Protein AF-A0A6M3XFE3-F1 (afdb_monomer_lite)

Sequence (60 aa):
MKAYPEQHAKGTIFIENVPDSSVIKGDIGVQVAIDSRIWVCINGLAFLRFSPHKDGKMSK

Structure (mmCIF, N/CA/C/O backbone):
data_AF-A0A6M3XFE3-F1
#
_entry.id   AF-A0A6M3XFE3-F1
#
loop_
_atom_site.group_PDB
_atom_site.id
_atom_site.type_symbol
_atom_site.label_atom_id
_atom_site.label_alt_id
_atom_site.label_comp_id
_atom_site.label_asym_id
_atom_site.label_entity_id
_atom_site.label_seq_id
_atom_site.pdbx_PDB_ins_code
_atom_site.Cartn_x
_atom_site.Cartn_y
_atom_site.Cartn_z
_atom_site.occupancy
_atom_site.B_iso_or_equiv
_atom_site.auth_seq_id
_atom_site.auth_comp_id
_atom_site.auth_asym_id
_atom_site.auth_atom_id
_atom_site.pdbx_PDB_model_num
ATOM 1 N N . MET A 1 1 ? -5.296 29.144 4.726 1.00 58.72 1 MET A N 1
ATOM 2 C CA . MET A 1 1 ? -5.046 27.695 4.542 1.00 58.72 1 MET A CA 1
ATOM 3 C C . MET A 1 1 ? -6.194 26.933 5.184 1.00 58.72 1 MET A C 1
ATOM 5 O O . MET A 1 1 ? -6.488 27.210 6.339 1.00 58.72 1 MET A O 1
ATOM 9 N N . LYS A 1 2 ? -6.880 26.039 4.461 1.00 62.44 2 LYS A N 1
ATOM 10 C CA . LYS A 1 2 ? -7.829 25.109 5.097 1.00 62.44 2 LYS A CA 1
ATOM 11 C C . LYS A 1 2 ? -7.014 24.060 5.854 1.00 62.44 2 LYS A C 1
ATOM 13 O O . LYS A 1 2 ? -6.185 23.397 5.240 1.00 62.44 2 LYS A O 1
ATOM 18 N N . ALA A 1 3 ? -7.218 23.953 7.163 1.00 63.78 3 ALA A N 1
ATOM 19 C CA . ALA A 1 3 ? -6.677 22.856 7.950 1.00 63.78 3 ALA A CA 1
ATOM 20 C C . ALA A 1 3 ? -7.554 21.624 7.707 1.00 63.78 3 ALA A C 1
ATOM 22 O O . ALA A 1 3 ? -8.763 21.671 7.934 1.00 63.78 3 ALA A O 1
ATOM 23 N N . TYR A 1 4 ? -6.955 20.548 7.212 1.00 72.62 4 TYR A N 1
ATOM 24 C CA . TYR A 1 4 ? -7.599 19.243 7.155 1.00 72.62 4 TYR A CA 1
ATOM 25 C C . TYR A 1 4 ? -7.194 18.520 8.438 1.00 72.62 4 TYR A C 1
ATOM 27 O O . TYR A 1 4 ? -6.002 18.249 8.592 1.00 72.62 4 TYR A O 1
ATOM 35 N N . PRO A 1 5 ? -8.115 18.303 9.397 1.00 76.69 5 PRO A N 1
ATOM 36 C CA . PRO A 1 5 ? -7.773 17.618 10.635 1.00 76.69 5 PRO A CA 1
ATOM 37 C C . PRO A 1 5 ? -7.146 16.265 10.302 1.00 76.69 5 PRO A C 1
ATOM 39 O O . PRO A 1 5 ? -7.644 15.536 9.443 1.00 76.69 5 PRO A O 1
ATOM 42 N N . GLU A 1 6 ? -6.026 15.967 10.951 1.00 71.19 6 GLU A N 1
ATOM 43 C CA . GLU A 1 6 ? -5.293 14.728 10.738 1.00 71.19 6 GLU A CA 1
ATOM 44 C C . GLU A 1 6 ? -6.185 13.538 11.118 1.00 71.19 6 GLU A C 1
ATOM 46 O O . GLU A 1 6 ? -6.661 13.438 12.248 1.00 71.19 6 GLU A O 1
ATOM 51 N N . GLN A 1 7 ? -6.438 12.645 10.162 1.00 75.00 7 GLN A N 1
ATOM 52 C CA . GLN A 1 7 ? -7.135 11.383 10.393 1.00 75.00 7 GLN A CA 1
ATOM 53 C C . GLN A 1 7 ? -6.141 10.247 10.175 1.00 75.00 7 GLN A C 1
ATOM 55 O O . GLN A 1 7 ? -5.843 9.882 9.040 1.00 75.00 7 GLN A O 1
ATOM 60 N N . HIS A 1 8 ? -5.606 9.698 11.264 1.00 79.88 8 HIS A N 1
ATOM 61 C CA . HIS A 1 8 ? -4.718 8.537 11.231 1.00 79.88 8 HIS A CA 1
ATOM 62 C C . HIS A 1 8 ? -5.446 7.275 11.695 1.00 79.88 8 HIS A C 1
ATOM 64 O O . HIS A 1 8 ? -6.130 7.264 12.718 1.00 79.88 8 HIS A O 1
ATOM 70 N N . ALA A 1 9 ? -5.252 6.185 10.954 1.00 84.06 9 ALA A N 1
ATOM 71 C CA . ALA A 1 9 ? -5.689 4.848 11.332 1.00 84.06 9 ALA A CA 1
ATOM 72 C C . ALA A 1 9 ? -4.464 3.964 11.579 1.00 84.06 9 ALA A C 1
ATOM 74 O O . ALA A 1 9 ? -3.464 4.052 10.866 1.00 84.06 9 ALA A O 1
ATOM 75 N N . LYS A 1 10 ? -4.546 3.089 12.583 1.00 89.25 10 LYS A N 1
ATOM 76 C CA . LYS A 1 10 ? -3.528 2.060 12.816 1.00 89.25 10 LYS A CA 1
ATOM 77 C C . LYS A 1 10 ? -3.878 0.810 12.024 1.00 89.25 10 LYS A C 1
ATOM 79 O O . LYS A 1 10 ? -5.050 0.456 11.892 1.00 89.25 10 LYS A O 1
ATOM 84 N N . GLY A 1 11 ? -2.862 0.142 11.505 1.00 91.44 11 GLY A N 1
ATOM 85 C CA . GLY A 1 11 ? -3.049 -1.040 10.687 1.00 91.44 11 GLY A CA 1
ATOM 86 C C . GLY A 1 11 ? -1.733 -1.643 10.240 1.00 91.44 11 GLY A C 1
ATOM 87 O O . GLY A 1 11 ? -0.661 -1.096 10.501 1.00 91.44 11 GLY A O 1
ATOM 88 N N . THR A 1 12 ? -1.832 -2.760 9.534 1.00 93.81 12 THR A N 1
ATOM 89 C CA . THR A 1 12 ? -0.668 -3.401 8.927 1.00 93.81 12 THR A CA 1
ATOM 90 C C . THR A 1 12 ? -0.421 -2.804 7.545 1.00 93.81 12 THR A C 1
ATOM 92 O O . THR A 1 12 ? -1.350 -2.687 6.740 1.00 93.81 12 THR A O 1
ATOM 95 N N . ILE A 1 13 ? 0.831 -2.437 7.271 1.00 94.81 13 ILE A N 1
ATOM 96 C CA . ILE A 1 13 ? 1.286 -1.958 5.964 1.00 94.81 13 ILE A CA 1
ATOM 97 C C . ILE A 1 13 ? 2.110 -3.063 5.316 1.00 94.81 13 ILE A C 1
ATOM 99 O O . ILE A 1 13 ? 3.045 -3.583 5.921 1.00 94.81 13 ILE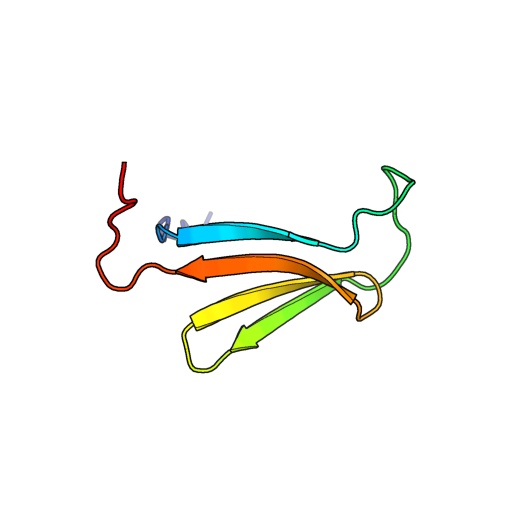 A O 1
ATOM 103 N N . PHE A 1 14 ? 1.769 -3.392 4.078 1.00 95.31 14 PHE A N 1
ATOM 104 C CA . PHE A 1 14 ? 2.532 -4.290 3.228 1.00 95.31 14 PHE A CA 1
ATOM 105 C C . PHE A 1 14 ? 3.083 -3.493 2.053 1.00 95.31 14 PHE A C 1
ATOM 107 O O . PHE A 1 14 ? 2.355 -2.712 1.436 1.00 95.31 14 PHE A O 1
ATOM 114 N N . ILE A 1 15 ? 4.366 -3.693 1.768 1.00 94.19 15 ILE A N 1
ATOM 115 C CA . ILE A 1 15 ? 5.010 -3.194 0.558 1.00 94.19 15 ILE A CA 1
ATOM 116 C C . ILE A 1 15 ? 5.098 -4.377 -0.401 1.00 94.19 15 ILE A C 1
ATOM 118 O O . ILE A 1 15 ? 5.615 -5.437 -0.048 1.00 94.19 15 ILE A O 1
ATOM 122 N N . GLU A 1 16 ? 4.540 -4.201 -1.588 1.00 91.94 16 GLU A N 1
ATOM 123 C CA . GLU A 1 16 ? 4.378 -5.220 -2.618 1.00 91.94 16 GLU A CA 1
ATOM 124 C C . GLU A 1 16 ? 4.995 -4.683 -3.923 1.00 91.94 16 GLU A C 1
ATOM 126 O O . GLU A 1 16 ? 5.102 -3.474 -4.103 1.00 91.94 16 GLU A O 1
ATOM 131 N N . ASN A 1 17 ? 5.443 -5.566 -4.823 1.00 90.25 17 ASN A N 1
ATOM 132 C CA . ASN A 1 17 ? 5.929 -5.202 -6.167 1.00 90.25 17 ASN A CA 1
ATOM 133 C C . ASN A 1 17 ? 6.911 -4.008 -6.196 1.00 90.25 17 ASN A C 1
ATOM 135 O O . ASN A 1 17 ? 6.755 -3.088 -7.001 1.00 90.25 17 ASN A O 1
ATOM 139 N N . VAL A 1 18 ? 7.900 -4.005 -5.291 1.00 89.00 18 VAL A N 1
ATOM 140 C CA . VAL A 1 18 ? 8.890 -2.923 -5.194 1.00 89.00 18 VAL A CA 1
ATOM 141 C C . VAL A 1 18 ? 9.620 -2.793 -6.533 1.00 89.00 18 VAL A C 1
ATOM 143 O O . VAL A 1 18 ? 10.222 -3.768 -6.979 1.00 89.00 18 VAL A O 1
ATOM 146 N N . PRO A 1 19 ? 9.578 -1.622 -7.181 1.00 83.75 19 PRO A N 1
ATOM 147 C CA . PRO A 1 19 ? 10.275 -1.419 -8.436 1.00 83.75 19 PRO A CA 1
ATOM 148 C C . PRO A 1 19 ? 11.782 -1.316 -8.204 1.00 83.75 19 PRO A C 1
ATOM 150 O O . PRO A 1 19 ? 12.233 -0.746 -7.212 1.00 83.75 19 PRO A O 1
ATOM 153 N N . ASP A 1 20 ? 12.560 -1.797 -9.171 1.00 86.56 20 ASP A N 1
ATOM 154 C CA . ASP A 1 20 ? 14.029 -1.774 -9.113 1.00 86.56 20 ASP A CA 1
ATOM 155 C C . ASP A 1 20 ? 14.619 -0.351 -9.169 1.00 86.56 20 ASP A C 1
ATOM 157 O O . ASP A 1 20 ? 15.783 -0.129 -8.841 1.00 86.56 20 ASP A O 1
ATOM 161 N N . SER A 1 21 ? 13.816 0.628 -9.595 1.00 87.25 21 SER A N 1
ATOM 162 C CA . SER A 1 21 ? 14.195 2.036 -9.716 1.00 87.25 21 SER A CA 1
ATOM 163 C C . SER A 1 21 ? 13.482 2.888 -8.670 1.00 87.25 21 SER A C 1
ATOM 165 O O . SER A 1 21 ? 12.274 2.773 -8.468 1.00 87.25 21 SER A O 1
ATOM 167 N N . SER A 1 22 ? 14.219 3.829 -8.076 1.00 84.62 22 SER A N 1
ATOM 168 C CA . SER A 1 22 ? 13.677 4.850 -7.170 1.00 84.62 22 SER A CA 1
ATOM 169 C C . SER A 1 22 ? 12.807 5.894 -7.877 1.00 84.62 22 SER A C 1
ATOM 171 O O . SER A 1 22 ? 12.041 6.605 -7.228 1.00 84.62 22 SER A O 1
ATOM 173 N N . VAL A 1 23 ? 12.917 5.995 -9.205 1.00 87.44 23 VAL A N 1
ATOM 174 C CA . VAL A 1 23 ? 12.107 6.884 -10.040 1.00 87.44 23 VAL A CA 1
ATOM 175 C C . VAL A 1 23 ? 11.222 6.041 -10.940 1.00 87.44 23 VAL A C 1
ATOM 177 O O . VAL A 1 23 ? 11.719 5.237 -11.732 1.00 87.44 23 VAL A O 1
ATOM 180 N N . ILE A 1 24 ? 9.914 6.271 -10.854 1.00 83.62 24 ILE A N 1
ATOM 181 C CA . ILE A 1 24 ? 8.918 5.567 -11.656 1.00 83.62 24 ILE A CA 1
ATOM 182 C C . ILE A 1 24 ? 8.153 6.602 -12.473 1.00 83.62 24 ILE A C 1
ATOM 184 O O . ILE A 1 24 ? 7.642 7.583 -11.934 1.00 83.62 24 ILE A O 1
ATOM 188 N N . LYS A 1 25 ? 8.100 6.396 -13.789 1.00 89.31 25 LYS A N 1
ATOM 189 C CA . LYS A 1 25 ? 7.256 7.174 -14.701 1.00 89.31 25 LYS A CA 1
ATOM 190 C C . LYS A 1 25 ? 6.030 6.331 -15.020 1.00 89.31 25 LYS A C 1
ATOM 192 O O . LYS A 1 25 ? 6.192 5.197 -15.466 1.00 89.31 25 LYS A O 1
ATOM 197 N N . GLY A 1 26 ? 4.839 6.870 -14.797 1.00 88.75 26 GLY A N 1
ATOM 198 C CA . GLY A 1 26 ? 3.619 6.098 -14.981 1.00 88.75 26 GLY A CA 1
ATOM 199 C C . GLY A 1 26 ? 2.406 6.686 -14.281 1.00 88.75 26 GLY A C 1
ATOM 200 O O . GLY A 1 26 ? 2.408 7.863 -13.911 1.00 88.75 26 GLY A O 1
ATOM 201 N N . ASP A 1 27 ? 1.383 5.856 -14.113 1.00 91.69 27 ASP A N 1
ATOM 202 C CA . ASP A 1 27 ? 0.167 6.196 -13.383 1.00 91.69 27 ASP A CA 1
ATOM 203 C C . ASP A 1 27 ? 0.255 5.816 -11.902 1.00 91.69 27 ASP A C 1
ATOM 205 O O . ASP A 1 27 ? 0.908 4.845 -11.513 1.00 91.69 27 ASP A O 1
ATOM 209 N N . ILE A 1 28 ? -0.430 6.613 -11.081 1.00 94.44 28 ILE A N 1
ATOM 210 C CA . ILE A 1 28 ? -0.672 6.340 -9.668 1.00 94.44 28 ILE A CA 1
ATOM 211 C C . ILE A 1 28 ? -2.174 6.179 -9.450 1.00 94.44 28 ILE A C 1
ATOM 213 O O . ILE A 1 28 ? -2.973 7.020 -9.868 1.00 94.44 28 ILE A O 1
ATOM 217 N N . GLY A 1 29 ? -2.5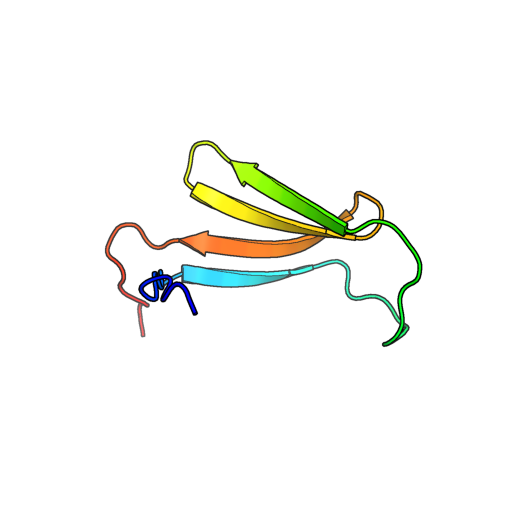55 5.096 -8.781 1.00 94.56 29 GLY A N 1
ATOM 218 C CA . GLY A 1 29 ? -3.934 4.802 -8.409 1.00 94.56 29 GLY A CA 1
ATOM 219 C C . GLY A 1 29 ? -4.078 4.641 -6.903 1.00 94.56 29 GLY A C 1
ATOM 220 O O . GLY A 1 29 ? -3.182 4.125 -6.240 1.00 94.56 29 GLY A O 1
ATOM 221 N N . VAL A 1 30 ? -5.226 5.049 -6.362 1.00 95.38 30 VAL A N 1
ATOM 222 C CA . VAL A 1 30 ? -5.631 4.710 -4.993 1.00 95.38 30 VAL A CA 1
ATOM 223 C C . VAL A 1 30 ? -6.938 3.938 -5.066 1.00 95.38 30 VAL A C 1
ATOM 225 O O . VAL A 1 30 ? -7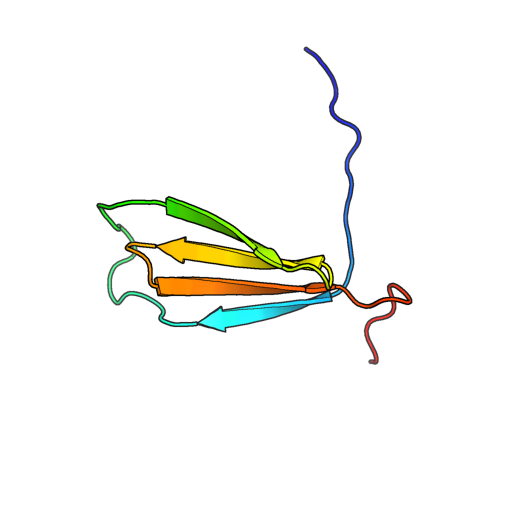.921 4.435 -5.612 1.00 95.38 30 VAL A O 1
ATOM 228 N N . GLN A 1 31 ? -6.952 2.730 -4.510 1.00 94.62 31 GLN A N 1
ATOM 229 C CA . GLN A 1 31 ? -8.144 1.891 -4.445 1.00 94.62 31 GLN A CA 1
ATOM 230 C C . GLN A 1 31 ? -8.517 1.642 -2.988 1.00 94.62 31 GLN A C 1
ATOM 232 O O . GLN A 1 31 ? -7.677 1.248 -2.183 1.00 94.62 31 GLN A O 1
ATOM 237 N N . VAL A 1 32 ? -9.787 1.860 -2.653 1.00 93.00 32 VAL A N 1
ATOM 238 C CA . VAL A 1 32 ? -10.334 1.599 -1.319 1.00 93.00 32 VAL A CA 1
ATOM 239 C C . VAL A 1 32 ? -11.341 0.462 -1.438 1.00 93.00 32 VAL A C 1
ATOM 241 O O . VAL A 1 32 ? -12.303 0.564 -2.199 1.00 93.00 32 VAL A O 1
ATOM 244 N N . ALA A 1 33 ? -11.111 -0.638 -0.723 1.00 89.31 33 ALA A N 1
ATOM 245 C CA . ALA A 1 33 ? -12.069 -1.737 -0.657 1.00 89.31 33 ALA A CA 1
ATOM 246 C C . ALA A 1 33 ? -13.183 -1.449 0.354 1.00 89.31 33 ALA A C 1
ATOM 248 O O . ALA A 1 33 ? -13.048 -0.625 1.257 1.00 89.31 33 ALA A O 1
ATOM 249 N N . ILE A 1 34 ? -14.278 -2.200 0.228 1.00 88.88 34 ILE A N 1
ATOM 250 C CA . ILE A 1 34 ? -15.452 -2.119 1.111 1.00 88.88 34 ILE A CA 1
ATOM 251 C C . ILE A 1 34 ? -15.081 -2.390 2.580 1.00 88.88 34 ILE A C 1
ATOM 253 O O . ILE A 1 34 ? -15.717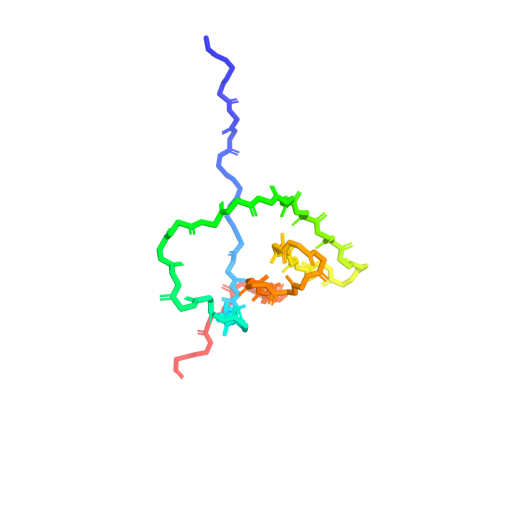 -1.864 3.487 1.00 88.88 34 ILE A O 1
ATOM 257 N N . ASP A 1 35 ? -14.034 -3.178 2.830 1.00 86.06 35 ASP A N 1
ATOM 258 C CA . ASP A 1 35 ? -13.515 -3.470 4.171 1.00 86.06 35 ASP A CA 1
ATOM 259 C C . ASP A 1 35 ? -12.436 -2.484 4.650 1.00 86.06 35 ASP A C 1
ATOM 261 O O . ASP A 1 35 ? -11.675 -2.784 5.572 1.00 86.06 35 ASP A O 1
ATOM 265 N N . SER A 1 36 ? -12.378 -1.304 4.029 1.00 86.81 36 SER A N 1
ATOM 266 C CA . SER A 1 36 ? -11.472 -0.199 4.355 1.00 86.81 36 SER A CA 1
ATOM 267 C C . SER A 1 36 ? -9.989 -0.467 4.093 1.00 86.81 36 SER A C 1
ATOM 269 O O . SER A 1 36 ? -9.151 0.359 4.462 1.00 86.81 36 SER A O 1
ATOM 271 N N . ARG A 1 37 ? -9.627 -1.582 3.445 1.00 90.69 37 ARG A N 1
ATOM 272 C CA . ARG A 1 37 ? -8.262 -1.758 2.933 1.00 90.69 37 ARG A CA 1
ATOM 273 C C . ARG A 1 37 ? -7.979 -0.727 1.844 1.00 90.69 37 ARG A C 1
ATOM 275 O O . ARG A 1 37 ? -8.844 -0.435 1.018 1.00 90.69 37 ARG A O 1
ATOM 282 N N . ILE A 1 38 ? -6.763 -0.194 1.846 1.00 94.62 38 ILE A N 1
ATOM 283 C CA . ILE A 1 38 ? -6.310 0.824 0.896 1.00 94.62 38 ILE A CA 1
ATOM 284 C C . ILE A 1 38 ? -5.130 0.261 0.119 1.00 94.62 38 ILE A C 1
ATOM 286 O O . ILE A 1 38 ? -4.196 -0.270 0.718 1.00 94.62 38 ILE A O 1
ATOM 290 N N . TRP A 1 39 ? -5.155 0.420 -1.198 1.00 95.81 39 TRP A N 1
ATOM 291 C CA . TRP A 1 39 ? -4.022 0.156 -2.069 1.00 95.81 39 TRP A CA 1
ATOM 292 C C . TRP A 1 39 ? -3.551 1.444 -2.716 1.00 95.81 39 TRP A C 1
ATOM 294 O O . TRP A 1 39 ? -4.367 2.227 -3.201 1.00 95.81 39 TRP A O 1
ATOM 304 N N . VAL A 1 40 ? -2.236 1.623 -2.760 1.00 95.38 40 VAL A N 1
ATOM 305 C CA . VAL A 1 40 ? -1.583 2.526 -3.702 1.00 95.38 40 VAL A CA 1
ATOM 306 C C . VAL A 1 40 ? -1.019 1.655 -4.810 1.00 95.38 40 VAL A C 1
ATOM 308 O O . VAL A 1 40 ? -0.189 0.780 -4.549 1.00 95.38 40 VAL A O 1
ATOM 311 N N . CYS A 1 41 ? -1.495 1.881 -6.026 1.00 94.25 41 CYS A N 1
ATOM 312 C CA . CYS A 1 41 ? -1.076 1.159 -7.212 1.00 94.25 41 CYS A CA 1
ATOM 313 C C . CYS A 1 41 ? -0.190 2.045 -8.084 1.00 94.25 41 CYS A C 1
ATOM 315 O O . CYS A 1 41 ? -0.435 3.247 -8.198 1.00 94.25 41 CYS A O 1
ATOM 317 N N . ILE A 1 42 ? 0.809 1.441 -8.715 1.00 93.25 42 ILE A N 1
AT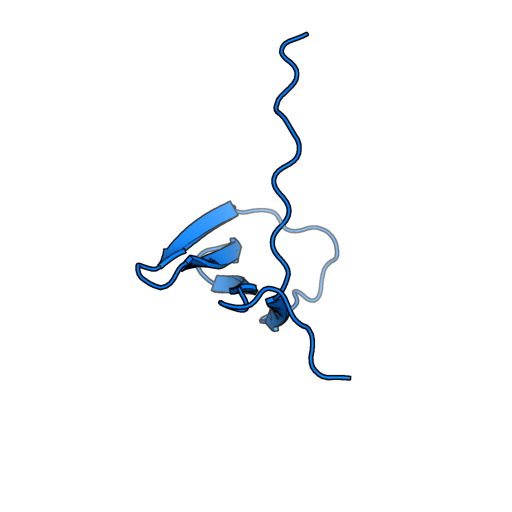OM 318 C CA . ILE A 1 42 ? 1.662 2.082 -9.713 1.00 93.25 42 ILE A CA 1
ATOM 319 C C . ILE A 1 42 ? 1.570 1.248 -10.986 1.00 93.25 42 ILE A C 1
ATOM 321 O O . ILE A 1 42 ? 1.805 0.039 -10.939 1.00 93.25 42 ILE A O 1
ATOM 325 N N . ASN A 1 43 ? 1.202 1.866 -12.109 1.00 92.00 43 ASN A N 1
ATOM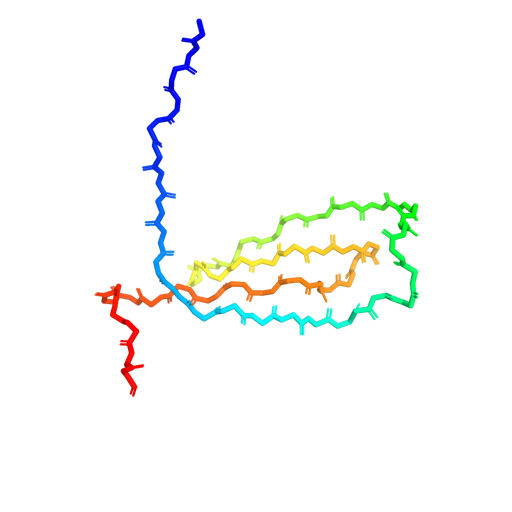 326 C CA . ASN A 1 43 ? 0.975 1.169 -13.382 1.00 92.00 43 ASN A CA 1
ATOM 327 C C . ASN A 1 43 ? -0.011 -0.006 -13.262 1.00 92.00 43 ASN A C 1
ATOM 329 O O . ASN A 1 43 ? 0.233 -1.103 -13.767 1.00 92.00 43 ASN A O 1
ATOM 333 N N . GLY A 1 44 ? -1.099 0.197 -12.515 1.00 89.81 44 GLY A N 1
ATOM 334 C CA . GLY A 1 44 ? -2.103 -0.840 -12.244 1.00 89.81 44 GLY A CA 1
ATOM 335 C C . GLY A 1 44 ? -1.671 -1.980 -11.304 1.00 89.81 44 GLY A C 1
ATOM 336 O O . GLY A 1 44 ? -2.484 -2.863 -11.035 1.00 89.81 44 GLY A O 1
ATOM 337 N N . LEU A 1 45 ? -0.446 -1.972 -10.765 1.00 91.50 45 LEU A N 1
ATOM 338 C CA . LEU A 1 45 ? 0.049 -2.981 -9.818 1.00 91.50 45 LEU A CA 1
ATOM 339 C C . LEU A 1 45 ? 0.061 -2.445 -8.386 1.00 91.50 45 LEU A C 1
ATOM 341 O O . LEU A 1 45 ? 0.486 -1.318 -8.150 1.00 91.50 45 LEU A O 1
ATOM 345 N N . ALA A 1 46 ? -0.362 -3.260 -7.418 1.00 92.56 46 ALA A N 1
ATOM 346 C CA . ALA A 1 46 ? -0.326 -2.900 -6.002 1.00 92.56 46 ALA A CA 1
ATOM 347 C C . ALA A 1 46 ? 1.119 -2.694 -5.521 1.00 92.56 46 ALA A C 1
ATOM 349 O O . ALA A 1 46 ? 1.912 -3.630 -5.551 1.00 92.56 46 ALA A O 1
ATOM 350 N N . PHE A 1 47 ? 1.441 -1.490 -5.054 1.00 93.62 47 PHE A N 1
ATOM 351 C CA . PHE A 1 47 ? 2.741 -1.162 -4.465 1.00 93.62 47 PHE A CA 1
ATOM 352 C C . PHE A 1 47 ? 2.676 -1.108 -2.934 1.00 93.62 47 PHE A C 1
ATOM 354 O O . PHE A 1 47 ? 3.533 -1.635 -2.231 1.00 93.62 47 PHE A O 1
ATOM 361 N N . LEU A 1 48 ? 1.631 -0.480 -2.397 1.00 95.38 48 LEU A N 1
ATOM 362 C CA . LEU A 1 48 ? 1.396 -0.399 -0.959 1.00 95.38 48 LEU A CA 1
ATOM 363 C C . LEU A 1 48 ? -0.006 -0.896 -0.669 1.00 95.38 48 LEU A C 1
ATOM 365 O O . LEU A 1 48 ? -0.957 -0.420 -1.282 1.00 95.38 48 LEU A O 1
ATOM 369 N N . ARG A 1 49 ? -0.144 -1.794 0.305 1.00 95.50 49 ARG A N 1
ATOM 370 C CA . ARG A 1 49 ? -1.439 -2.191 0.857 1.00 95.50 49 ARG A CA 1
ATOM 371 C C . ARG A 1 49 ? -1.490 -1.871 2.343 1.00 95.50 49 ARG A C 1
ATOM 373 O O . ARG A 1 49 ? -0.725 -2.416 3.135 1.00 95.50 49 ARG A O 1
ATOM 380 N N . PHE A 1 50 ? -2.441 -1.037 2.733 1.00 95.19 50 PHE A N 1
ATOM 381 C CA . PHE A 1 50 ? -2.772 -0.759 4.123 1.00 95.19 50 PHE A CA 1
ATOM 382 C C . PHE A 1 50 ? -4.038 -1.516 4.520 1.00 95.19 50 PHE A C 1
ATOM 384 O O . PHE A 1 50 ? -5.063 -1.450 3.841 1.00 95.19 50 PHE A O 1
ATOM 391 N N . SER A 1 51 ? -3.964 -2.257 5.623 1.00 93.88 51 SER A N 1
ATOM 392 C CA . SER A 1 51 ? -5.095 -2.985 6.199 1.00 93.88 51 SER A CA 1
ATOM 393 C C . SER A 1 51 ? -5.393 -2.436 7.597 1.00 93.88 51 SER A C 1
ATOM 395 O O . SER A 1 51 ? -4.625 -2.720 8.521 1.00 93.88 51 SER A O 1
ATOM 397 N N . PRO A 1 52 ? -6.464 -1.637 7.771 1.00 92.06 52 PRO A N 1
ATOM 398 C CA . PRO A 1 52 ? -6.768 -1.020 9.056 1.00 92.06 52 PRO A CA 1
ATOM 399 C C . PRO A 1 52 ? -7.135 -2.073 10.103 1.00 92.06 52 PRO A C 1
ATOM 401 O O . PRO A 1 52 ? -7.841 -3.043 9.820 1.00 92.06 52 PRO A O 1
ATOM 404 N N . HIS A 1 53 ? -6.689 -1.863 11.339 1.00 89.88 53 HIS A N 1
ATOM 405 C CA . HIS A 1 53 ? -7.120 -2.676 12.471 1.00 89.88 53 HIS A CA 1
ATOM 406 C C . HIS A 1 53 ? -8.424 -2.104 13.021 1.00 89.88 53 HIS A C 1
ATOM 408 O O . HIS A 1 53 ? -8.485 -0.932 13.392 1.00 89.88 53 HIS A O 1
ATOM 414 N N . LYS A 1 54 ? -9.470 -2.933 13.094 1.00 80.50 54 LYS A N 1
ATOM 415 C CA . LYS A 1 54 ? -10.810 -2.507 13.537 1.00 80.50 54 LYS A CA 1
ATOM 416 C C . LYS A 1 54 ? -10.825 -1.928 14.954 1.00 80.50 54 LYS A C 1
ATOM 418 O O . LYS A 1 54 ? -11.669 -1.095 15.259 1.00 80.50 54 LYS A O 1
ATOM 423 N N . ASP A 1 55 ? -9.906 -2.366 15.808 1.00 78.69 55 ASP A N 1
ATOM 424 C CA . ASP A 1 55 ? -9.771 -1.931 17.199 1.00 78.69 55 ASP A CA 1
ATOM 425 C C . ASP A 1 55 ? -8.658 -0.888 17.407 1.00 78.69 55 ASP A C 1
ATOM 427 O O . ASP A 1 55 ? -8.423 -0.450 18.535 1.00 78.69 55 ASP A O 1
ATOM 431 N N . GLY A 1 56 ? -7.953 -0.499 16.338 1.00 68.38 56 GLY A N 1
ATOM 432 C CA . GLY A 1 56 ? -6.825 0.426 16.398 1.00 68.38 56 GLY A CA 1
ATOM 433 C C . GLY A 1 56 ? -5.641 -0.077 17.232 1.00 68.38 56 GLY A C 1
ATOM 434 O O . GLY A 1 56 ? -4.777 0.725 17.601 1.00 68.38 56 GLY A O 1
ATOM 435 N N . LYS A 1 57 ? -5.565 -1.370 17.563 1.00 69.94 57 LYS A N 1
ATOM 436 C CA . LYS A 1 57 ? -4.466 -1.925 18.362 1.00 69.94 57 LYS A CA 1
ATOM 437 C C . LYS A 1 57 ? -3.509 -2.684 17.458 1.00 69.94 57 LYS A C 1
ATOM 439 O O . LYS A 1 57 ? -3.910 -3.519 16.661 1.00 69.94 57 LYS A O 1
ATOM 444 N N . MET A 1 58 ? -2.219 -2.402 17.584 1.00 68.06 58 MET A N 1
ATOM 445 C CA . MET A 1 58 ? -1.174 -3.265 17.034 1.00 68.06 58 MET A CA 1
ATOM 446 C C . MET A 1 58 ? -0.897 -4.318 18.108 1.00 68.06 58 MET A C 1
ATOM 448 O O . MET A 1 58 ? -0.544 -3.932 19.226 1.00 68.06 58 MET A O 1
ATOM 452 N N . SER A 1 59 ? -1.113 -5.612 17.837 1.00 62.62 59 SER A N 1
ATOM 453 C CA . SER A 1 59 ? -0.605 -6.635 18.759 1.00 62.62 59 SER A CA 1
ATOM 454 C C . SER A 1 59 ? 0.915 -6.495 18.810 1.00 62.62 59 SER A C 1
ATOM 456 O O . SER A 1 59 ? 1.547 -6.346 17.764 1.00 62.62 59 SER A O 1
ATOM 458 N N . LYS A 1 60 ? 1.464 -6.451 20.025 1.00 55.00 60 LYS A N 1
ATOM 459 C CA . LYS A 1 60 ? 2.909 -6.410 20.260 1.00 55.00 60 LYS A CA 1
ATOM 460 C C . LYS A 1 60 ? 3.592 -7.678 19.773 1.00 55.00 60 LYS A C 1
ATOM 462 O O . LYS A 1 60 ? 2.949 -8.746 19.874 1.00 55.00 60 LYS A O 1
#

Organism: NCBI:txid1070528

Foldseek 3Di:
DDDDPDDDFDFDKDAPPDDPDPDDDADWDWDADPQRWIFIDGNNHGGMITHGDPVSDDDD

Radius of gyration: 14.04 Å; chains: 1; bounding box: 30×34×35 Å

pLDDT: mean 85.82, std 10.58, range [55.0, 95.81]

Secondary structure (DSSP, 8-state):
----------EEEEE-S--SSS---S-EEEEE-TTS-EEEEETTEEEEEEEE-TT-PPP-